Protein AF-A0A368Z2J1-F1 (afdb_monomer_lite)

pLDDT: mean 82.21, std 16.05, range [38.81, 95.88]

Organism: NCBI:txid1490030

Radius of gyration: 15.26 Å; chains: 1; bounding box: 32×20×50 Å

Secondary structure (DSSP, 8-state):
-------SSPPPHHHHHHHHHHHHHHHHHTT-TTS-HHHHHHHHHHHHHHHHHHTT--

Sequence (58 aa):
MAIHCHNTPGLPDASLHIIRDMILLALDATENPAMTERNRIEARATLAEALDAMEGRA

Structure (mmCIF, N/CA/C/O backbone):
data_AF-A0A368Z2J1-F1
#
_entry.id   AF-A0A368Z2J1-F1
#
loop_
_atom_site.group_PDB
_atom_site.id
_atom_site.type_symbol
_atom_site.label_atom_id
_atom_site.label_alt_id
_atom_site.label_comp_id
_atom_site.label_asym_id
_atom_site.label_entity_id
_atom_site.label_seq_id
_atom_site.pdbx_PDB_ins_code
_atom_site.Cartn_x
_atom_site.Cartn_y
_atom_site.Cartn_z
_atom_site.occupancy
_atom_site.B_iso_or_equiv
_atom_site.auth_seq_id
_atom_site.auth_comp_id
_atom_site.auth_asym_id
_atom_site.auth_atom_id
_atom_site.pdbx_PDB_model_num
ATOM 1 N N . MET A 1 1 ? 12.064 8.197 -36.899 1.00 38.81 1 MET A N 1
ATOM 2 C CA . MET A 1 1 ? 11.502 7.525 -35.710 1.00 38.81 1 MET A CA 1
ATOM 3 C C . MET A 1 1 ? 12.636 7.339 -34.719 1.00 38.81 1 MET A C 1
ATOM 5 O O . MET A 1 1 ? 13.483 6.489 -34.950 1.00 38.81 1 MET A O 1
ATOM 9 N N . ALA A 1 2 ? 12.742 8.210 -33.714 1.00 40.81 2 ALA A N 1
ATOM 10 C CA . ALA A 1 2 ? 13.787 8.103 -32.701 1.00 40.81 2 ALA A CA 1
ATOM 11 C C . ALA A 1 2 ? 13.315 7.120 -31.627 1.00 40.81 2 ALA A C 1
ATOM 13 O O . ALA A 1 2 ? 12.319 7.359 -30.950 1.00 40.81 2 ALA A O 1
ATOM 14 N N . ILE A 1 3 ? 13.998 5.985 -31.549 1.00 54.16 3 ILE A N 1
ATOM 15 C CA . ILE A 1 3 ? 13.797 4.962 -30.530 1.00 54.16 3 ILE A CA 1
ATOM 16 C C . ILE A 1 3 ? 14.410 5.552 -29.258 1.00 54.16 3 ILE A C 1
ATOM 18 O O . ILE A 1 3 ? 15.614 5.793 -29.217 1.00 54.16 3 ILE A O 1
ATOM 22 N N . HIS A 1 4 ? 13.583 5.898 -28.275 1.00 53.59 4 HIS A N 1
ATOM 23 C CA . HIS A 1 4 ? 14.049 6.511 -27.035 1.00 53.59 4 HIS A CA 1
ATOM 24 C C . HIS A 1 4 ? 14.771 5.446 -26.198 1.00 53.59 4 HIS A C 1
ATOM 26 O O . HIS A 1 4 ? 14.141 4.594 -25.573 1.00 53.59 4 HIS A O 1
ATOM 32 N N . CYS A 1 5 ? 16.103 5.451 -26.245 1.00 48.94 5 CYS A N 1
ATOM 33 C CA . CYS A 1 5 ? 16.959 4.558 -25.472 1.00 48.94 5 CYS A CA 1
ATOM 34 C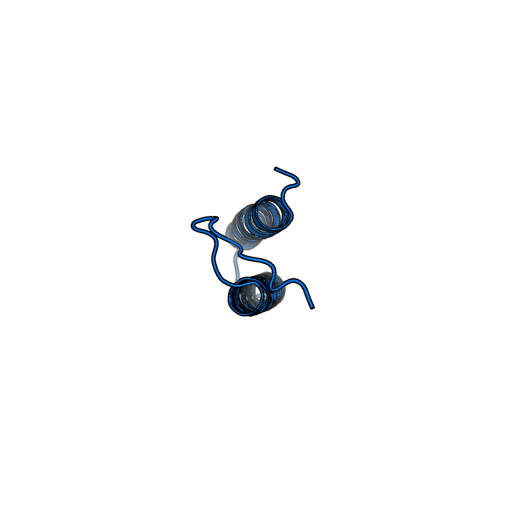 C . CYS A 1 5 ? 16.951 5.012 -24.003 1.00 48.94 5 CYS A C 1
ATOM 36 O O . CYS A 1 5 ? 17.776 5.829 -23.595 1.00 48.94 5 CYS A O 1
ATOM 38 N N . HIS A 1 6 ? 16.018 4.513 -23.194 1.00 54.75 6 HIS A N 1
ATOM 39 C CA . HIS A 1 6 ? 16.098 4.670 -21.742 1.00 54.75 6 HIS A CA 1
ATOM 40 C C . HIS A 1 6 ? 17.178 3.719 -21.201 1.00 54.75 6 HIS A C 1
ATOM 42 O O . HIS A 1 6 ? 16.913 2.554 -20.932 1.00 54.75 6 HIS A O 1
ATOM 48 N N . ASN A 1 7 ? 18.413 4.216 -21.082 1.00 49.50 7 ASN A N 1
ATOM 49 C CA . ASN A 1 7 ? 19.529 3.540 -20.402 1.00 49.50 7 ASN A CA 1
ATOM 50 C C . ASN A 1 7 ? 19.619 3.926 -18.911 1.00 49.50 7 ASN A C 1
ATOM 52 O O . ASN A 1 7 ? 20.690 3.876 -18.310 1.00 49.50 7 ASN A O 1
ATOM 56 N N . THR A 1 8 ? 18.518 4.352 -18.295 1.00 58.41 8 THR A N 1
ATOM 57 C CA . THR A 1 8 ? 18.436 4.403 -16.835 1.00 58.41 8 THR A CA 1
ATOM 58 C C . THR A 1 8 ? 18.255 2.972 -16.319 1.00 58.41 8 THR A C 1
ATOM 60 O O . THR A 1 8 ? 17.504 2.210 -16.929 1.00 58.41 8 THR A O 1
ATOM 63 N N . PRO A 1 9 ? 18.880 2.564 -15.196 1.00 64.06 9 PRO A N 1
ATOM 64 C CA . PRO A 1 9 ? 18.522 1.330 -14.497 1.00 64.06 9 PRO A CA 1
ATOM 65 C C . PRO A 1 9 ? 17.181 1.539 -13.773 1.00 64.06 9 PRO A C 1
ATOM 67 O O . PRO A 1 9 ? 17.075 1.412 -12.559 1.00 64.06 9 PRO A O 1
ATOM 70 N N . GLY A 1 10 ? 16.172 1.975 -14.521 1.00 61.97 10 GLY A N 1
ATOM 71 C CA . GLY A 1 10 ? 14.799 2.105 -14.082 1.00 61.97 10 GLY A CA 1
ATOM 72 C C . GLY A 1 10 ? 14.023 0.879 -14.531 1.00 61.97 10 GLY A C 1
ATOM 73 O O . GLY A 1 10 ? 14.345 0.242 -15.537 1.00 61.97 10 GLY A O 1
ATOM 74 N N . LEU A 1 11 ? 12.988 0.539 -13.775 1.00 68.25 11 LEU A N 1
ATOM 75 C CA . LEU A 1 11 ? 11.999 -0.410 -14.256 1.00 68.25 11 LEU A CA 1
ATOM 76 C C . LEU A 1 11 ? 11.344 0.147 -15.534 1.00 68.25 11 LEU A C 1
ATOM 78 O O . LEU A 1 11 ? 11.144 1.359 -15.624 1.00 68.25 11 LEU A O 1
ATOM 82 N N . PRO A 1 12 ? 10.989 -0.706 -16.510 1.00 77.94 12 PRO A N 1
ATOM 83 C CA . PRO A 1 12 ? 10.195 -0.284 -17.661 1.00 77.94 12 PRO A CA 1
ATOM 84 C C . PRO A 1 12 ? 8.910 0.433 -17.220 1.00 77.94 12 PRO A C 1
ATOM 86 O O . PRO A 1 12 ? 8.313 0.040 -16.217 1.00 77.94 12 PRO A O 1
ATOM 89 N N . ASP A 1 13 ? 8.427 1.412 -17.992 1.00 75.81 13 ASP A N 1
ATOM 90 C CA . ASP A 1 13 ? 7.207 2.176 -17.662 1.00 75.81 13 ASP A CA 1
ATOM 91 C C . ASP A 1 13 ? 5.994 1.273 -17.384 1.00 75.81 13 ASP A C 1
ATOM 93 O O . ASP A 1 13 ? 5.240 1.488 -16.437 1.00 75.81 13 ASP A O 1
ATOM 97 N N . ALA A 1 14 ? 5.844 0.195 -18.161 1.00 72.88 14 ALA A N 1
ATOM 98 C CA . ALA A 1 14 ? 4.801 -0.807 -17.944 1.00 72.88 14 ALA A CA 1
ATOM 99 C C . ALA A 1 14 ? 4.896 -1.460 -16.552 1.00 72.88 14 ALA A C 1
ATOM 101 O O . ALA A 1 14 ? 3.877 -1.683 -15.901 1.00 72.88 14 ALA A O 1
ATOM 102 N N . SER A 1 15 ? 6.111 -1.722 -16.069 1.00 83.56 15 SER A N 1
ATOM 103 C CA . SER A 1 15 ? 6.348 -2.258 -14.728 1.00 83.56 15 SER A CA 1
ATOM 104 C C . SER A 1 15 ? 6.055 -1.219 -13.642 1.00 83.56 15 SER A C 1
ATOM 106 O O . SER A 1 15 ? 5.506 -1.576 -12.603 1.00 83.56 15 SER A O 1
ATOM 108 N N . LEU A 1 16 ? 6.356 0.063 -13.878 1.00 85.56 16 LEU A N 1
ATOM 109 C CA . LEU A 1 16 ? 6.008 1.147 -12.950 1.00 85.56 16 LEU A CA 1
ATOM 110 C C . LEU A 1 16 ? 4.491 1.320 -12.815 1.00 85.56 16 LEU A C 1
ATOM 112 O O . LEU A 1 16 ? 3.996 1.509 -11.706 1.00 85.56 16 LEU A O 1
ATOM 116 N N . HIS A 1 17 ? 3.739 1.201 -13.911 1.00 88.06 17 HIS A N 1
ATOM 117 C CA . HIS A 1 17 ? 2.276 1.231 -13.861 1.00 88.06 17 HIS A CA 1
ATOM 118 C C . HIS A 1 17 ? 1.700 0.082 -13.032 1.00 88.06 17 HIS A C 1
ATOM 120 O O . HIS A 1 17 ? 0.845 0.326 -12.186 1.00 88.06 17 HIS A O 1
ATOM 126 N N . ILE A 1 18 ? 2.226 -1.135 -13.199 1.00 91.75 18 ILE A N 1
ATOM 127 C CA . ILE A 1 18 ? 1.809 -2.293 -12.396 1.00 91.75 18 ILE A CA 1
ATOM 128 C C . ILE A 1 18 ? 2.071 -2.042 -10.907 1.00 91.75 18 ILE A C 1
ATOM 130 O O . ILE A 1 18 ? 1.196 -2.285 -10.080 1.00 91.75 18 ILE A O 1
ATOM 134 N N . ILE A 1 19 ? 3.252 -1.527 -10.554 1.00 91.31 19 ILE A N 1
ATOM 135 C CA . ILE A 1 19 ? 3.594 -1.238 -9.154 1.00 91.31 19 ILE A CA 1
ATOM 136 C C . ILE A 1 19 ? 2.663 -0.167 -8.578 1.00 91.31 19 ILE A C 1
ATOM 138 O O . ILE A 1 19 ? 2.173 -0.327 -7.462 1.00 91.31 19 ILE A O 1
ATOM 142 N N . ARG A 1 20 ? 2.362 0.889 -9.342 1.00 92.62 20 ARG A N 1
ATOM 143 C CA . ARG A 1 20 ? 1.435 1.943 -8.913 1.00 92.62 20 ARG A CA 1
ATOM 144 C C . ARG A 1 20 ? 0.049 1.368 -8.631 1.00 92.62 20 ARG A C 1
ATOM 146 O O . ARG A 1 20 ? -0.517 1.647 -7.580 1.00 92.62 20 ARG A O 1
ATOM 153 N N . ASP A 1 21 ? -0.471 0.539 -9.531 1.00 94.69 21 ASP A N 1
ATOM 154 C CA . ASP A 1 21 ? -1.791 -0.075 -9.373 1.00 94.69 21 ASP A CA 1
ATOM 155 C C . ASP A 1 21 ? -1.832 -1.011 -8.150 1.00 94.69 21 ASP A C 1
ATOM 157 O O . ASP A 1 21 ? -2.810 -1.020 -7.403 1.00 94.69 21 ASP A O 1
ATOM 161 N N . MET A 1 22 ? -0.744 -1.742 -7.878 1.00 95.19 22 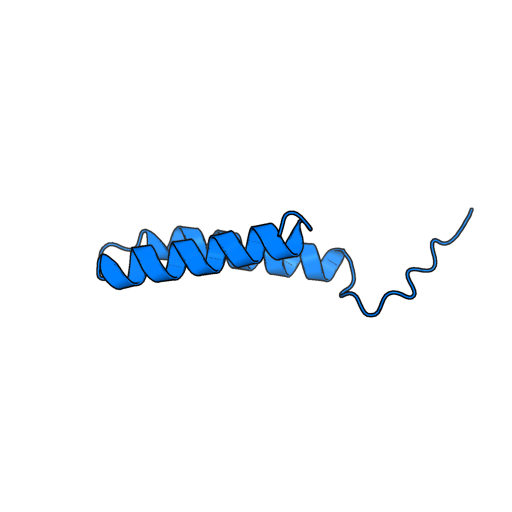MET A N 1
ATOM 162 C CA . MET A 1 22 ? -0.616 -2.555 -6.663 1.00 95.19 22 MET A CA 1
ATOM 163 C C . MET A 1 22 ? -0.603 -1.710 -5.382 1.00 95.19 22 MET A C 1
ATOM 165 O O . MET A 1 22 ? -1.196 -2.116 -4.384 1.0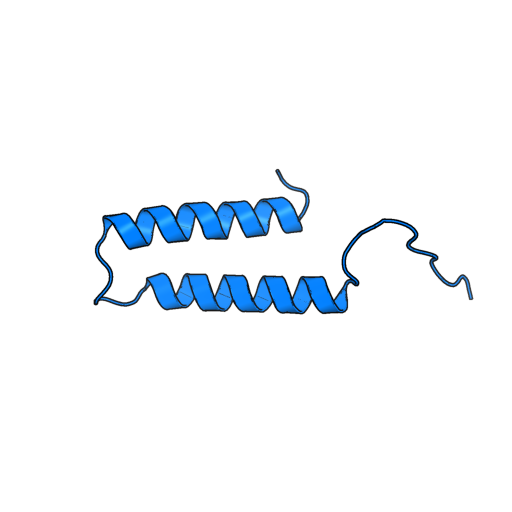0 95.19 22 MET A O 1
ATOM 169 N N . ILE A 1 23 ? 0.054 -0.547 -5.393 1.00 94.25 23 ILE A N 1
ATOM 170 C CA . ILE A 1 23 ? 0.083 0.361 -4.238 1.00 94.25 23 ILE A CA 1
ATOM 171 C C . ILE A 1 23 ? -1.303 0.963 -3.982 1.00 94.25 23 ILE A C 1
ATOM 173 O O . ILE A 1 23 ? -1.728 1.032 -2.830 1.00 94.25 23 ILE A O 1
ATOM 177 N N . LEU A 1 24 ? -2.036 1.337 -5.035 1.00 94.31 24 LEU A N 1
ATOM 178 C CA . LEU A 1 24 ? -3.417 1.814 -4.913 1.00 94.31 24 LEU A CA 1
ATOM 179 C C . LEU A 1 24 ? -4.332 0.732 -4.326 1.00 94.31 24 LEU A C 1
ATOM 181 O O . LEU A 1 24 ? -5.062 0.993 -3.374 1.00 94.31 24 LEU A O 1
ATOM 185 N N . LEU A 1 25 ? -4.209 -0.508 -4.805 1.00 95.88 25 LEU A N 1
ATOM 186 C CA . LEU A 1 25 ? -4.944 -1.639 -4.238 1.00 95.88 25 LEU A CA 1
ATOM 187 C C . LEU A 1 25 ? -4.600 -1.873 -2.755 1.00 95.88 25 LEU A C 1
ATOM 189 O O . LEU A 1 25 ? -5.473 -2.195 -1.950 1.00 95.88 25 LEU A O 1
ATOM 193 N N . ALA A 1 26 ? -3.329 -1.716 -2.377 1.00 93.75 26 ALA A N 1
ATOM 194 C CA . ALA A 1 26 ? -2.899 -1.839 -0.988 1.00 93.75 26 ALA A CA 1
ATOM 195 C C . ALA A 1 26 ? -3.458 -0.708 -0.108 1.00 93.75 26 ALA A C 1
ATOM 197 O O . ALA A 1 26 ? -3.833 -0.972 1.033 1.00 93.75 26 ALA A O 1
ATOM 198 N N . LEU A 1 27 ? -3.551 0.521 -0.631 1.00 91.50 27 LEU A N 1
ATOM 199 C CA . LEU A 1 27 ? -4.176 1.654 0.055 1.00 91.50 27 LEU A CA 1
ATOM 200 C C . LEU A 1 27 ? -5.653 1.380 0.340 1.00 91.50 27 LEU A C 1
ATOM 202 O O . LEU A 1 27 ? -6.074 1.551 1.484 1.00 91.50 27 LEU A O 1
ATOM 206 N N . ASP A 1 28 ? -6.401 0.871 -0.638 1.00 92.56 28 ASP A N 1
ATOM 207 C CA . ASP A 1 28 ? -7.803 0.476 -0.447 1.00 92.56 28 ASP A CA 1
ATOM 208 C C . ASP A 1 28 ? -7.927 -0.630 0.614 1.00 92.56 28 ASP A C 1
ATOM 210 O O . ASP A 1 28 ? -8.792 -0.591 1.489 1.00 92.56 28 ASP A O 1
ATOM 214 N N . ALA A 1 29 ? -7.004 -1.598 0.622 1.00 93.31 29 ALA A N 1
ATOM 215 C CA . ALA A 1 29 ? -6.989 -2.653 1.633 1.00 93.31 29 ALA A CA 1
ATOM 216 C C . ALA A 1 29 ? -6.779 -2.121 3.067 1.00 93.31 29 ALA A C 1
ATOM 218 O O . ALA A 1 29 ? -7.209 -2.774 4.023 1.00 93.31 29 ALA A O 1
ATOM 219 N N . THR A 1 30 ? -6.176 -0.936 3.242 1.00 92.44 30 THR A N 1
ATOM 220 C CA . THR A 1 30 ? -6.035 -0.310 4.570 1.00 92.44 30 THR A CA 1
ATOM 221 C C . THR A 1 30 ? -7.366 0.169 5.158 1.00 92.44 30 THR A C 1
ATOM 223 O O . THR A 1 30 ? -7.489 0.307 6.379 1.00 92.44 30 THR A O 1
ATOM 226 N N . GLU A 1 31 ? -8.398 0.355 4.331 1.00 89.12 31 GLU A N 1
ATOM 227 C CA . GLU A 1 31 ? -9.748 0.712 4.784 1.00 89.12 31 GLU A CA 1
ATOM 228 C C . GLU A 1 31 ? -10.464 -0.454 5.484 1.00 89.12 31 GLU A C 1
ATOM 230 O O . GLU A 1 31 ? -11.549 -0.286 6.043 1.00 89.12 31 GLU A O 1
ATOM 235 N N . ASN A 1 32 ? -9.844 -1.639 5.519 1.00 90.75 32 ASN A N 1
ATOM 236 C CA . ASN A 1 32 ? -10.389 -2.799 6.199 1.00 90.75 32 ASN A CA 1
ATOM 237 C C . ASN A 1 32 ? -10.642 -2.503 7.700 1.00 90.75 32 ASN A C 1
ATOM 239 O O . ASN A 1 32 ? -9.713 -2.143 8.438 1.00 90.75 32 ASN A O 1
ATOM 243 N N . PRO A 1 33 ? -11.880 -2.700 8.197 1.00 87.44 33 PRO A N 1
ATOM 24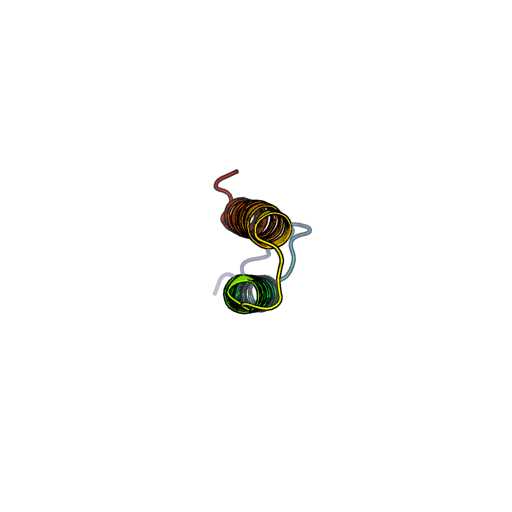4 C CA . PRO A 1 33 ? -12.225 -2.452 9.596 1.00 87.44 33 PRO A CA 1
ATOM 245 C C . PRO A 1 33 ? -11.543 -3.421 10.574 1.00 87.44 33 PRO A C 1
ATOM 247 O O . PRO A 1 33 ? -11.480 -3.132 11.765 1.00 87.44 33 PRO A O 1
ATOM 250 N N . ALA A 1 34 ? -11.012 -4.551 10.095 1.00 91.75 34 ALA A N 1
ATOM 251 C CA . ALA A 1 34 ? -10.237 -5.489 10.904 1.00 91.75 34 ALA A CA 1
ATOM 252 C C . ALA A 1 34 ? -8.804 -5.003 11.202 1.00 91.75 34 ALA A C 1
ATOM 254 O O . ALA A 1 34 ? -8.135 -5.571 12.066 1.00 91.75 34 ALA A O 1
ATOM 255 N N . MET A 1 35 ? -8.314 -3.967 10.507 1.00 90.25 35 MET A N 1
ATOM 256 C CA . MET A 1 35 ? -7.020 -3.357 10.815 1.00 90.25 35 MET A CA 1
ATOM 257 C C . MET A 1 35 ? -7.122 -2.419 12.016 1.00 90.25 35 MET A C 1
ATOM 259 O O . MET A 1 35 ? -8.063 -1.636 12.153 1.00 90.25 35 MET A O 1
ATOM 263 N N . THR A 1 36 ? -6.100 -2.459 12.870 1.00 94.44 36 THR A N 1
ATOM 264 C CA . THR A 1 36 ? -5.956 -1.480 13.948 1.00 94.44 36 THR A CA 1
ATOM 265 C C . THR A 1 36 ? -5.698 -0.091 13.365 1.00 94.44 36 THR A C 1
ATOM 267 O O . THR A 1 36 ? -5.060 0.047 12.319 1.00 94.44 36 THR A O 1
ATOM 270 N N . GLU A 1 37 ? -6.151 0.949 14.070 1.00 91.19 37 GLU A N 1
ATOM 271 C CA . GLU A 1 37 ? -5.964 2.344 13.649 1.00 91.19 37 GLU A CA 1
ATOM 272 C C . GLU A 1 37 ? -4.489 2.673 13.393 1.00 91.19 37 GLU A C 1
ATOM 274 O O . GLU A 1 37 ? -4.140 3.243 12.364 1.00 91.19 37 GLU A O 1
ATOM 279 N N . ARG A 1 38 ? -3.604 2.225 14.292 1.00 93.56 38 ARG A N 1
ATOM 280 C CA . ARG A 1 38 ? -2.160 2.428 14.148 1.00 93.56 38 ARG A CA 1
ATOM 281 C C . ARG A 1 38 ? -1.621 1.810 12.859 1.00 93.56 38 ARG A C 1
ATOM 283 O O . ARG A 1 38 ? -0.924 2.487 12.114 1.00 93.56 38 ARG A O 1
ATOM 290 N N . ASN A 1 39 ? -1.975 0.555 12.577 1.00 92.12 39 ASN A N 1
ATOM 291 C CA . ASN A 1 39 ? -1.494 -0.129 11.378 1.00 92.12 39 ASN A CA 1
ATOM 292 C C . ASN A 1 39 ? -2.047 0.523 10.104 1.00 92.12 39 ASN A C 1
ATOM 294 O O . ASN A 1 39 ? -1.354 0.550 9.094 1.00 92.12 39 ASN A O 1
ATOM 298 N N . ARG A 1 40 ? -3.273 1.065 10.144 1.00 93.12 40 ARG A N 1
ATOM 299 C CA . ARG A 1 40 ? -3.850 1.818 9.024 1.00 93.12 40 ARG A CA 1
ATOM 300 C C . ARG A 1 40 ? -3.071 3.104 8.759 1.00 93.12 40 ARG A C 1
ATOM 302 O O . ARG A 1 40 ? -2.729 3.370 7.613 1.00 93.12 40 ARG A O 1
ATOM 309 N N . ILE A 1 41 ? -2.774 3.879 9.801 1.00 94.06 41 ILE A N 1
ATOM 310 C CA . ILE A 1 41 ? -2.017 5.134 9.681 1.00 94.06 41 ILE A CA 1
ATOM 311 C C . ILE A 1 41 ? -0.608 4.867 9.142 1.00 94.06 41 ILE A C 1
ATOM 313 O O . ILE A 1 41 ? -0.208 5.498 8.167 1.00 94.06 41 ILE A O 1
ATOM 317 N N . GLU A 1 42 ? 0.115 3.912 9.734 1.00 94.44 42 GLU A N 1
ATOM 318 C CA . GLU A 1 42 ? 1.476 3.557 9.308 1.00 94.44 42 GLU A CA 1
ATOM 319 C C . GLU A 1 42 ? 1.495 3.056 7.857 1.00 94.44 42 GLU A C 1
ATOM 321 O O . GLU A 1 42 ? 2.264 3.563 7.044 1.00 94.44 42 GLU A O 1
ATOM 326 N N . ALA A 1 43 ? 0.596 2.132 7.495 1.00 93.00 43 ALA A N 1
ATOM 327 C CA . ALA A 1 43 ? 0.520 1.615 6.131 1.00 93.00 43 ALA A CA 1
ATOM 328 C C . ALA A 1 43 ? 0.184 2.714 5.113 1.00 93.00 43 ALA A C 1
ATOM 330 O O . ALA A 1 43 ? 0.808 2.775 4.057 1.00 93.00 43 ALA A O 1
ATOM 331 N N . ARG A 1 44 ? -0.762 3.613 5.422 1.00 93.12 44 ARG A N 1
ATOM 332 C CA . ARG A 1 44 ? -1.113 4.720 4.517 1.00 93.12 44 ARG A CA 1
ATOM 333 C C . ARG A 1 44 ? 0.041 5.697 4.328 1.00 93.12 44 ARG A C 1
ATOM 335 O O . ARG A 1 44 ? 0.260 6.118 3.199 1.00 93.12 44 ARG A O 1
ATOM 342 N N . ALA A 1 45 ? 0.776 6.028 5.389 1.00 94.19 45 ALA A N 1
ATOM 343 C CA . ALA A 1 45 ? 1.956 6.885 5.289 1.00 94.19 45 ALA A CA 1
ATOM 344 C C . ALA A 1 45 ? 3.020 6.255 4.377 1.00 94.19 45 ALA A C 1
ATOM 346 O O . ALA A 1 45 ? 3.425 6.867 3.394 1.00 94.19 45 ALA A O 1
ATOM 347 N N . THR A 1 46 ? 3.383 4.991 4.620 1.00 95.38 46 THR A N 1
ATOM 348 C CA . THR A 1 46 ? 4.391 4.288 3.811 1.00 95.38 46 THR A CA 1
ATOM 349 C C . THR A 1 46 ? 3.977 4.137 2.344 1.00 95.38 46 THR A C 1
ATOM 351 O O . THR A 1 46 ? 4.800 4.305 1.447 1.00 95.38 46 THR A O 1
ATOM 354 N N . LEU A 1 47 ? 2.707 3.824 2.074 1.00 94.38 47 LEU A N 1
ATOM 355 C CA . LEU A 1 47 ? 2.210 3.669 0.704 1.00 94.38 47 LEU A CA 1
ATOM 356 C C . LEU A 1 47 ? 2.116 5.013 -0.035 1.00 94.38 47 LEU A C 1
ATOM 358 O O . LEU A 1 47 ? 2.395 5.060 -1.231 1.00 94.38 47 LEU A O 1
ATOM 362 N N . ALA A 1 48 ? 1.773 6.101 0.662 1.00 91.62 48 ALA A N 1
ATOM 363 C CA . ALA A 1 48 ? 1.800 7.445 0.089 1.00 91.62 48 ALA A CA 1
ATOM 364 C C . ALA A 1 48 ? 3.233 7.876 -0.266 1.00 91.62 48 ALA A C 1
ATOM 366 O O . ALA A 1 48 ? 3.470 8.309 -1.390 1.00 91.62 48 ALA A O 1
ATOM 367 N N . GLU A 1 49 ? 4.200 7.655 0.632 1.00 93.44 49 GLU A N 1
ATOM 368 C CA . GLU A 1 49 ? 5.621 7.924 0.364 1.00 93.44 49 GLU A CA 1
ATOM 369 C C . GLU A 1 49 ? 6.145 7.123 -0.839 1.00 93.44 49 GLU A C 1
ATOM 371 O O . GLU A 1 49 ? 6.897 7.645 -1.661 1.00 93.44 49 GLU A O 1
ATOM 376 N N . ALA A 1 50 ? 5.719 5.864 -0.987 1.00 91.50 50 ALA A N 1
ATOM 377 C CA . ALA A 1 50 ? 6.084 5.046 -2.140 1.00 91.50 50 ALA A CA 1
ATOM 378 C C . ALA A 1 50 ? 5.549 5.628 -3.462 1.00 91.50 50 ALA A C 1
ATOM 380 O O . ALA A 1 50 ? 6.270 5.619 -4.460 1.00 9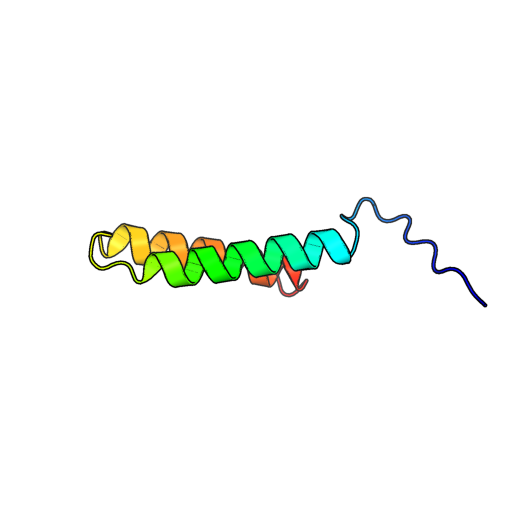1.50 50 ALA A O 1
ATOM 381 N N . LEU A 1 51 ? 4.320 6.162 -3.478 1.00 89.88 51 LEU A N 1
ATOM 382 C CA . LEU A 1 51 ? 3.767 6.845 -4.655 1.00 89.88 51 LEU A CA 1
ATOM 383 C C . LEU A 1 51 ? 4.537 8.130 -4.973 1.00 89.88 51 LEU A C 1
ATOM 385 O O . LEU A 1 51 ? 4.906 8.339 -6.12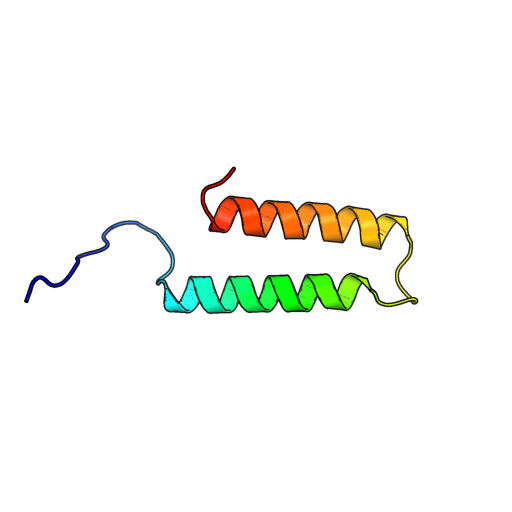7 1.00 89.88 51 LEU A O 1
ATOM 389 N N . ASP A 1 52 ? 4.842 8.948 -3.965 1.00 88.38 52 ASP A N 1
ATOM 390 C CA . ASP A 1 52 ? 5.608 10.184 -4.153 1.00 88.38 52 ASP A CA 1
ATOM 391 C C . ASP A 1 52 ? 7.017 9.904 -4.703 1.00 88.38 52 ASP A C 1
ATOM 393 O O . ASP A 1 52 ? 7.475 10.584 -5.628 1.00 88.38 52 ASP A O 1
ATOM 397 N N . ALA A 1 53 ? 7.681 8.855 -4.206 1.00 86.69 53 ALA A N 1
ATOM 398 C CA . ALA A 1 53 ? 8.982 8.413 -4.705 1.00 86.69 53 ALA A CA 1
ATOM 399 C C . ALA A 1 53 ? 8.915 7.929 -6.164 1.00 86.69 53 ALA A C 1
ATOM 401 O O . ALA A 1 53 ? 9.818 8.207 -6.955 1.00 86.69 53 ALA A O 1
ATOM 402 N N . MET A 1 54 ? 7.839 7.235 -6.547 1.00 84.69 54 MET A N 1
ATOM 403 C CA . MET A 1 54 ? 7.628 6.782 -7.926 1.00 84.69 54 MET A CA 1
ATOM 404 C C . MET A 1 54 ? 7.320 7.927 -8.892 1.00 84.69 54 MET A C 1
ATOM 406 O O . MET A 1 54 ? 7.703 7.862 -10.059 1.00 84.69 54 MET A O 1
ATOM 410 N N . GLU A 1 55 ? 6.640 8.972 -8.426 1.00 83.12 55 GLU A N 1
ATOM 411 C CA . GLU A 1 55 ? 6.312 10.153 -9.229 1.00 83.12 55 GLU A CA 1
ATOM 412 C C . GLU A 1 55 ? 7.454 11.181 -9.284 1.00 83.12 55 GLU A C 1
ATOM 414 O O . GLU A 1 55 ? 7.335 12.197 -9.971 1.00 83.12 55 GLU A O 1
ATOM 419 N N . GLY A 1 56 ? 8.565 10.920 -8.584 1.00 79.19 56 GLY A N 1
ATOM 420 C CA . GLY A 1 56 ? 9.713 11.823 -8.508 1.00 79.19 56 GLY A CA 1
ATOM 421 C C . GLY A 1 56 ? 9.418 13.109 -7.732 1.00 79.19 56 GLY A C 1
ATOM 422 O O . GLY A 1 56 ? 10.023 14.141 -8.017 1.00 79.19 56 GLY A O 1
ATOM 423 N N . ARG A 1 57 ? 8.463 13.070 -6.792 1.00 62.78 57 ARG A N 1
ATOM 424 C CA . ARG A 1 57 ? 8.089 14.209 -5.933 1.00 62.78 57 ARG A CA 1
ATOM 425 C C . ARG A 1 57 ? 8.816 14.228 -4.582 1.00 62.78 57 ARG A C 1
ATOM 427 O O . ARG A 1 57 ? 8.640 15.194 -3.843 1.00 62.78 57 ARG A O 1
ATOM 434 N N . ALA A 1 58 ? 9.586 13.181 -4.277 1.00 54.12 58 ALA A N 1
ATOM 435 C CA . ALA A 1 58 ? 10.305 12.981 -3.017 1.00 54.12 58 ALA A CA 1
ATOM 436 C C . ALA A 1 58 ? 11.730 13.557 -3.028 1.00 54.12 58 ALA A C 1
ATOM 438 O O . ALA A 1 58 ? 12.399 13.476 -4.085 1.00 54.12 58 ALA A O 1
#

Foldseek 3Di:
DDDPPPPDPDDPPVVLVVVLVVLVVQLVVLPDPPDDPVVSVVSNVVSVVVVCVSVVND